Protein AF-A0A7S3J1C7-F1 (afdb_monomer_lite)

Organism: NCBI:txid151035

pLDDT: mean 74.99, std 16.46, range [41.72, 92.44]

Secondary structure (DSSP, 8-state):
--HHHHHHHTSSSS-HHHHHHHHHHHHHHHHHHHHHHHHHHHHHTT----TT--HHHHHHHHHTSHHHHTS-HHHHHHHHHHHHHHHHHHHHHHHHHHHHHHHHHHHHHHHHHHHHHHGGGS--

Foldseek 3Di:
DDVVQVVQCPDPDDHPVRVVVVVVVVVVVVLVVVLVVVVVVCVVVVPDADLPHDLVNLVVSQCVDPVSVPDDPVSSVVNVVVSNVVSVVVVVVVVVVVVVVVVVVVVVVVVVVVVVVVVVPVPD

Structure (mmCIF, N/CA/C/O backbone):
data_AF-A0A7S3J1C7-F1
#
_entry.id   AF-A0A7S3J1C7-F1
#
loop_
_atom_site.group_PDB
_atom_site.id
_atom_site.type_symbol
_atom_site.label_atom_id
_atom_site.label_alt_id
_atom_site.label_comp_id
_atom_site.label_asym_id
_atom_site.label_entity_id
_atom_site.label_seq_id
_atom_site.pdbx_PDB_ins_code
_atom_site.Cartn_x
_atom_site.Cartn_y
_atom_site.Cartn_z
_atom_site.occupancy
_atom_site.B_iso_or_equiv
_atom_site.auth_seq_id
_atom_site.auth_comp_id
_atom_site.auth_asym_id
_atom_site.auth_atom_id
_atom_site.pdbx_PDB_model_num
ATOM 1 N N . ASP A 1 1 ? 26.759 6.232 -12.983 1.00 70.69 1 ASP A N 1
ATOM 2 C CA . ASP A 1 1 ? 26.297 5.989 -14.362 1.00 70.69 1 ASP A CA 1
ATOM 3 C C . ASP A 1 1 ? 25.983 4.514 -14.547 1.00 70.69 1 ASP A C 1
ATOM 5 O O . ASP A 1 1 ? 26.743 3.689 -14.056 1.00 70.69 1 ASP A O 1
ATOM 9 N N . ASP A 1 2 ? 24.834 4.184 -15.142 1.00 82.94 2 ASP A N 1
ATOM 10 C CA . ASP A 1 2 ? 24.412 2.799 -15.415 1.00 82.94 2 ASP A CA 1
ATOM 11 C C . ASP A 1 2 ? 24.432 2.572 -16.932 1.00 82.94 2 ASP A C 1
ATOM 13 O O . ASP A 1 2 ? 23.657 3.185 -17.670 1.00 82.94 2 ASP A O 1
ATOM 17 N N . ASP A 1 3 ? 25.304 1.678 -17.404 1.00 84.50 3 ASP A N 1
ATOM 18 C CA . ASP A 1 3 ? 25.467 1.358 -18.829 1.00 84.50 3 ASP A CA 1
ATOM 19 C C . ASP A 1 3 ? 24.163 0.894 -19.492 1.00 84.50 3 ASP A C 1
ATOM 21 O O . ASP A 1 3 ? 23.967 1.068 -20.698 1.00 84.50 3 ASP A O 1
ATOM 25 N N . ARG A 1 4 ? 23.232 0.323 -18.717 1.00 83.44 4 ARG A N 1
ATOM 26 C CA . ARG A 1 4 ? 21.914 -0.085 -19.219 1.00 83.44 4 ARG A CA 1
ATOM 27 C C . ARG A 1 4 ? 21.060 1.126 -19.571 1.00 83.44 4 ARG A C 1
ATOM 29 O O . ARG A 1 4 ? 20.348 1.081 -20.567 1.00 83.44 4 ARG A O 1
ATOM 36 N N . TYR A 1 5 ? 21.163 2.214 -18.810 1.00 81.69 5 TYR A N 1
ATOM 37 C CA . TYR A 1 5 ? 20.453 3.458 -19.109 1.00 81.69 5 TYR A CA 1
ATOM 38 C C . TYR A 1 5 ? 20.987 4.111 -20.392 1.00 81.69 5 TYR A C 1
ATOM 40 O O . TYR A 1 5 ? 20.203 4.531 -21.243 1.00 81.69 5 TYR A O 1
ATOM 48 N N . HIS A 1 6 ? 22.309 4.108 -20.590 1.00 82.00 6 HIS A N 1
ATOM 49 C CA . HIS A 1 6 ? 22.924 4.626 -21.817 1.00 82.00 6 HIS A CA 1
ATOM 50 C C . HIS A 1 6 ? 22.526 3.834 -23.068 1.00 82.00 6 HIS A C 1
ATOM 52 O O . HIS A 1 6 ? 22.295 4.434 -24.113 1.00 82.00 6 HIS A O 1
ATOM 58 N N . LYS A 1 7 ? 22.363 2.511 -22.956 1.00 80.75 7 LYS A N 1
ATOM 59 C CA . LYS A 1 7 ? 21.864 1.669 -24.058 1.00 80.75 7 LYS A CA 1
ATOM 60 C C . LYS A 1 7 ? 20.404 1.945 -24.427 1.00 80.75 7 LYS A C 1
ATOM 62 O O . LYS A 1 7 ? 20.043 1.802 -25.588 1.00 80.75 7 LYS A O 1
ATOM 67 N N . ILE A 1 8 ? 19.572 2.343 -23.462 1.00 79.19 8 ILE A N 1
ATOM 68 C CA . ILE A 1 8 ? 18.169 2.711 -23.719 1.00 79.19 8 ILE A CA 1
ATOM 69 C C . ILE A 1 8 ? 18.090 4.066 -24.436 1.00 79.19 8 ILE A C 1
ATOM 71 O O . ILE A 1 8 ? 17.222 4.267 -25.277 1.00 79.19 8 ILE A O 1
ATOM 75 N N . LEU A 1 9 ? 19.010 4.992 -24.143 1.00 76.38 9 LEU A N 1
ATOM 76 C CA . LEU A 1 9 ? 19.055 6.309 -24.789 1.00 76.38 9 LEU A CA 1
ATOM 77 C C . LEU A 1 9 ? 19.365 6.247 -26.290 1.00 76.38 9 LEU A C 1
ATOM 79 O O . LEU A 1 9 ? 18.980 7.157 -27.019 1.00 76.38 9 LEU A O 1
ATOM 83 N N . THR A 1 10 ? 20.073 5.210 -26.739 1.00 77.19 10 THR A N 1
ATOM 84 C CA . THR A 1 10 ? 20.510 5.056 -28.132 1.00 77.19 10 THR A CA 1
ATOM 85 C C . THR A 1 10 ? 19.602 4.151 -28.967 1.00 77.19 10 THR A C 1
ATOM 87 O O . THR A 1 10 ? 19.856 3.986 -30.158 1.00 77.19 10 THR A O 1
ATOM 90 N N . GLN A 1 11 ? 18.555 3.561 -28.378 1.00 76.75 11 GLN A N 1
ATOM 91 C CA . GLN A 1 11 ? 17.571 2.763 -29.109 1.00 76.75 11 GLN A CA 1
ATOM 92 C C . GLN A 1 11 ? 16.512 3.651 -29.775 1.00 76.75 11 GLN A C 1
ATOM 94 O O . GLN A 1 11 ? 15.833 4.430 -29.107 1.00 76.75 11 GLN A O 1
ATOM 99 N N . 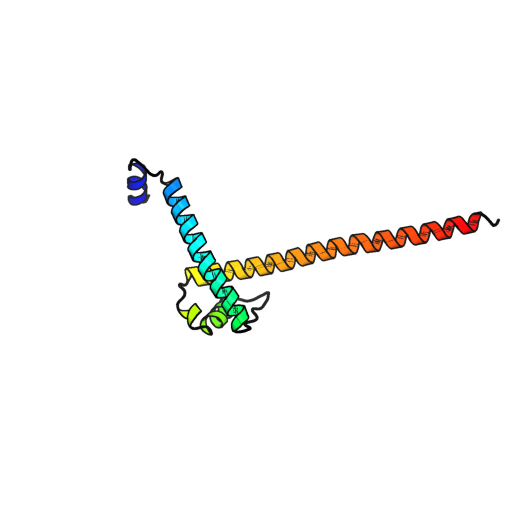ASP A 1 12 ? 16.320 3.480 -31.085 1.00 67.12 12 ASP A N 1
ATOM 100 C CA . ASP A 1 12 ? 15.211 4.098 -31.815 1.00 67.12 12 ASP A CA 1
ATOM 101 C C . ASP A 1 12 ? 13.879 3.416 -31.458 1.00 67.12 12 ASP A C 1
ATOM 103 O O . ASP A 1 12 ? 13.738 2.196 -31.565 1.00 67.12 12 ASP A O 1
ATOM 107 N N . GLY A 1 13 ? 12.888 4.206 -31.028 1.00 73.62 13 GLY A N 1
ATOM 108 C CA . GLY A 1 13 ? 11.549 3.726 -30.669 1.00 73.62 13 GLY A CA 1
ATOM 109 C C . GLY A 1 13 ? 10.971 4.411 -29.428 1.00 73.62 13 GLY A C 1
ATOM 110 O O . GLY A 1 13 ? 10.380 5.487 -29.521 1.00 73.62 13 GLY A O 1
ATOM 111 N N . SER A 1 14 ? 11.103 3.775 -28.264 1.00 68.31 14 SER A N 1
ATOM 112 C CA . SER A 1 14 ? 10.538 4.257 -26.996 1.00 68.31 14 SER A CA 1
ATOM 113 C C . SER A 1 14 ? 11.534 5.137 -26.248 1.00 68.31 14 SER A C 1
ATOM 115 O O . SER A 1 14 ? 12.648 4.711 -25.951 1.00 68.31 14 SER A O 1
ATOM 117 N N . LYS A 1 15 ? 11.132 6.359 -25.878 1.00 82.31 15 LYS A N 1
ATOM 118 C CA . LYS A 1 15 ? 11.996 7.227 -25.068 1.00 82.31 15 LYS A CA 1
ATOM 119 C C . LYS A 1 15 ? 12.135 6.631 -23.659 1.00 82.31 15 LYS A C 1
ATOM 121 O O . LYS A 1 15 ? 11.160 6.080 -23.144 1.00 82.31 15 LYS A O 1
ATOM 126 N N . PRO A 1 16 ? 13.276 6.817 -22.965 1.00 82.69 16 PRO A N 1
ATOM 127 C CA . PRO A 1 16 ? 13.442 6.365 -21.578 1.00 82.69 16 PRO A CA 1
ATOM 128 C C . PRO A 1 16 ? 12.317 6.831 -20.640 1.00 82.69 16 PRO A C 1
ATOM 130 O O . PRO A 1 16 ? 11.928 6.122 -19.716 1.00 82.69 16 PRO A O 1
ATOM 133 N N . VAL A 1 17 ? 11.765 8.019 -20.904 1.00 84.56 17 VAL A N 1
ATOM 134 C CA . VAL A 1 17 ? 10.630 8.587 -20.164 1.00 84.56 17 VAL A CA 1
ATOM 135 C C . VAL A 1 17 ? 9.365 7.742 -20.319 1.00 84.56 17 VAL A C 1
ATOM 137 O O . VAL A 1 17 ? 8.628 7.583 -19.351 1.00 84.56 17 VAL A O 1
ATOM 140 N N . ASP A 1 18 ? 9.108 7.207 -21.509 1.00 84.88 18 ASP A N 1
ATOM 141 C CA . ASP A 1 18 ? 7.914 6.407 -21.782 1.00 84.88 18 ASP A CA 1
ATOM 142 C C . ASP A 1 18 ? 8.045 5.025 -21.131 1.00 84.88 18 ASP A C 1
ATOM 144 O O . ASP A 1 18 ? 7.146 4.601 -20.413 1.00 84.88 18 ASP A O 1
ATOM 148 N N . ILE A 1 19 ? 9.230 4.408 -21.210 1.00 84.75 19 ILE A N 1
ATOM 149 C CA . ILE A 1 19 ? 9.543 3.156 -20.496 1.00 84.75 19 ILE A CA 1
ATOM 150 C C . ILE A 1 19 ? 9.360 3.327 -18.981 1.00 84.75 19 ILE A C 1
ATOM 152 O O . ILE A 1 19 ? 8.817 2.456 -18.298 1.00 84.75 19 ILE A O 1
ATOM 156 N N . PHE A 1 20 ? 9.793 4.467 -18.437 1.00 88.44 20 PHE A N 1
ATOM 157 C CA . PHE A 1 20 ? 9.617 4.765 -17.021 1.00 88.44 20 PHE A CA 1
ATOM 158 C C . PHE A 1 20 ? 8.146 4.972 -16.638 1.00 88.44 20 PHE A C 1
ATOM 160 O O . PHE A 1 20 ? 7.726 4.519 -15.572 1.00 88.44 20 PHE A O 1
ATOM 167 N N . LYS A 1 21 ? 7.346 5.627 -17.489 1.00 89.56 21 LYS A N 1
ATOM 168 C CA . LYS A 1 21 ? 5.899 5.769 -17.266 1.00 89.56 21 LYS A CA 1
ATOM 169 C C . LYS A 1 21 ? 5.201 4.414 -17.267 1.00 89.56 21 LYS A C 1
ATOM 171 O O . LYS A 1 21 ? 4.471 4.137 -16.320 1.00 89.56 21 LYS A O 1
ATOM 176 N N . ASP A 1 22 ? 5.489 3.560 -18.243 1.00 88.62 22 ASP A N 1
ATOM 177 C CA . ASP A 1 22 ? 4.909 2.216 -18.333 1.00 88.62 22 ASP A CA 1
ATOM 178 C C . ASP A 1 22 ? 5.262 1.375 -17.100 1.00 88.62 22 ASP A C 1
ATOM 180 O O . ASP A 1 22 ? 4.420 0.672 -16.535 1.00 88.62 22 ASP A O 1
ATOM 184 N N . PHE A 1 23 ? 6.510 1.484 -16.631 1.00 89.56 23 PHE A N 1
ATOM 185 C CA . PHE A 1 23 ? 6.937 0.864 -15.382 1.00 89.56 23 PHE A CA 1
ATOM 186 C C . PHE A 1 23 ? 6.140 1.397 -14.183 1.00 89.56 23 PHE A C 1
ATOM 188 O O . PHE A 1 23 ? 5.620 0.612 -13.389 1.00 89.56 23 PHE A O 1
ATOM 195 N N . GLN A 1 24 ? 5.991 2.720 -14.061 1.00 92.12 24 GLN A N 1
ATOM 196 C CA . GLN A 1 24 ? 5.196 3.318 -12.988 1.00 92.12 24 GLN A CA 1
ATOM 197 C C . GLN A 1 24 ? 3.732 2.882 -13.027 1.00 92.12 24 GLN A C 1
ATOM 199 O O . GLN A 1 24 ? 3.138 2.663 -11.972 1.00 92.12 24 GLN A O 1
ATOM 204 N N . GLU A 1 25 ? 3.122 2.807 -14.206 1.00 92.44 25 GLU A N 1
ATOM 205 C CA . GLU A 1 25 ? 1.735 2.370 -14.358 1.00 92.44 25 GLU A CA 1
ATOM 206 C C . GLU A 1 25 ? 1.571 0.914 -13.936 1.00 92.44 25 GLU A C 1
ATOM 208 O O . GLU A 1 25 ? 0.710 0.617 -13.106 1.00 92.44 25 GLU A O 1
ATOM 213 N N . ARG A 1 26 ? 2.475 0.033 -14.375 1.00 90.00 26 ARG A N 1
ATOM 214 C CA . ARG A 1 26 ? 2.488 -1.374 -13.962 1.00 90.00 26 ARG A CA 1
ATOM 215 C C . ARG A 1 26 ? 2.630 -1.534 -12.449 1.00 90.00 26 ARG A C 1
ATOM 217 O O . ARG A 1 26 ? 1.889 -2.303 -11.836 1.00 90.00 26 ARG A O 1
ATOM 224 N N . GLU A 1 27 ? 3.539 -0.788 -11.825 1.00 89.06 27 GLU A N 1
ATOM 225 C CA . GLU A 1 27 ? 3.717 -0.831 -10.371 1.00 89.06 27 GLU A CA 1
ATOM 226 C C . GLU A 1 27 ? 2.498 -0.259 -9.626 1.00 89.06 27 GLU A C 1
ATOM 228 O O . GLU A 1 27 ? 2.074 -0.812 -8.607 1.00 89.06 27 GLU A O 1
ATOM 233 N N . LYS A 1 28 ? 1.852 0.790 -10.156 1.00 90.19 28 LYS A N 1
ATOM 234 C CA . LYS A 1 28 ? 0.592 1.323 -9.606 1.00 90.19 28 LYS A CA 1
ATOM 235 C C . LYS A 1 28 ? -0.545 0.311 -9.694 1.00 90.19 28 LYS A C 1
ATOM 237 O O . LYS A 1 28 ? -1.311 0.179 -8.736 1.00 90.19 28 LYS A O 1
ATOM 242 N N . GLU A 1 29 ? -0.687 -0.388 -10.814 1.00 91.94 29 GLU A N 1
ATOM 243 C CA . GLU A 1 29 ? -1.698 -1.433 -10.995 1.00 91.94 29 GLU A CA 1
ATOM 244 C C . GLU A 1 29 ? -1.464 -2.602 -10.045 1.00 91.94 29 GLU A C 1
ATOM 246 O O . GLU A 1 29 ? -2.377 -3.009 -9.316 1.00 91.94 29 GLU A O 1
ATOM 251 N N . LYS A 1 30 ? -0.216 -3.073 -9.977 1.00 88.56 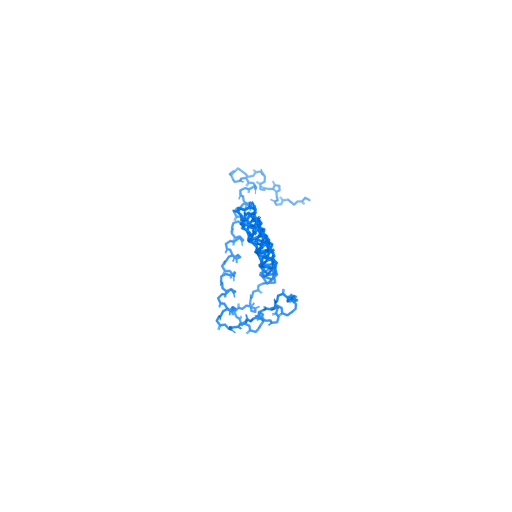30 LYS A N 1
ATOM 252 C CA . LYS A 1 30 ? 0.213 -4.106 -9.039 1.00 88.56 30 LYS A CA 1
ATOM 253 C C . LYS A 1 30 ? -0.144 -3.703 -7.613 1.00 88.56 30 LYS A C 1
ATOM 255 O O . LYS A 1 30 ? -0.873 -4.435 -6.941 1.00 88.56 30 LYS A O 1
ATOM 260 N N . PHE A 1 31 ? 0.245 -2.506 -7.179 1.00 89.31 31 PHE A N 1
ATOM 261 C CA . PHE A 1 31 ? -0.110 -1.997 -5.857 1.00 89.31 31 PHE A CA 1
ATOM 262 C C . PHE A 1 31 ? -1.627 -1.906 -5.637 1.00 89.31 31 PHE A C 1
ATOM 264 O O . PHE A 1 31 ? -2.126 -2.311 -4.586 1.00 89.31 31 PHE A O 1
ATOM 271 N N . ASN A 1 32 ? -2.389 -1.409 -6.615 1.00 90.69 32 ASN A N 1
ATOM 272 C CA . ASN A 1 32 ? -3.843 -1.317 -6.502 1.00 90.69 32 ASN A CA 1
ATOM 273 C C . ASN A 1 32 ? -4.491 -2.691 -6.303 1.00 90.69 32 ASN A C 1
ATOM 275 O O . ASN A 1 32 ? -5.404 -2.805 -5.480 1.00 90.69 32 ASN A O 1
ATOM 279 N N . SER A 1 33 ? -3.997 -3.731 -6.977 1.00 90.00 33 SER A N 1
ATOM 280 C CA . SER A 1 33 ? -4.494 -5.096 -6.794 1.00 90.00 33 SER A CA 1
ATOM 281 C C . SER A 1 33 ? -4.278 -5.597 -5.356 1.00 90.00 33 SER A C 1
ATOM 283 O O . SER A 1 33 ? -5.231 -6.034 -4.703 1.00 90.00 33 SER A O 1
ATOM 285 N N . TYR A 1 34 ? -3.070 -5.426 -4.805 1.00 88.38 34 TYR A N 1
ATOM 286 C CA . TYR A 1 34 ? -2.749 -5.799 -3.424 1.00 88.38 34 TYR A CA 1
ATOM 287 C C . TYR A 1 34 ? -3.536 -4.976 -2.409 1.00 88.38 34 TYR A C 1
ATOM 289 O O . TYR A 1 34 ? -4.049 -5.511 -1.433 1.00 88.38 34 TYR A O 1
ATOM 297 N N . LYS A 1 35 ? -3.713 -3.680 -2.660 1.00 89.88 35 LYS A N 1
ATOM 298 C CA . LYS A 1 35 ? -4.501 -2.780 -1.813 1.00 89.88 35 LYS A CA 1
ATOM 299 C C . LYS A 1 35 ? -5.972 -3.182 -1.731 1.00 89.88 35 LYS A C 1
ATOM 301 O O . LYS A 1 35 ? -6.571 -3.063 -0.660 1.00 89.88 35 LYS A O 1
ATOM 306 N N . VAL A 1 36 ? -6.583 -3.605 -2.839 1.00 89.94 36 VAL A N 1
ATOM 307 C CA . VAL A 1 36 ? -7.973 -4.089 -2.835 1.00 89.94 36 VAL A CA 1
ATOM 308 C C . VAL A 1 36 ? -8.075 -5.377 -2.023 1.00 89.94 36 VAL A C 1
ATOM 310 O O . VAL A 1 36 ? -8.922 -5.450 -1.131 1.00 89.94 36 VAL A O 1
ATOM 313 N N . LYS A 1 37 ? -7.165 -6.333 -2.254 1.00 87.62 37 LYS A N 1
ATOM 314 C CA . LYS A 1 37 ? -7.088 -7.583 -1.481 1.00 87.62 37 LYS A CA 1
ATOM 315 C C . LYS A 1 37 ? -6.900 -7.316 0.010 1.00 87.62 37 LYS A C 1
ATOM 317 O O . LYS A 1 37 ? -7.705 -7.765 0.816 1.00 87.62 37 LYS A O 1
ATOM 322 N N . PHE A 1 38 ? -5.931 -6.479 0.371 1.00 86.25 38 PHE A N 1
ATOM 323 C CA . PHE A 1 38 ? -5.658 -6.072 1.748 1.00 86.25 38 PHE A CA 1
ATOM 324 C C . PHE A 1 38 ? -6.887 -5.459 2.435 1.00 86.25 38 PHE A C 1
ATOM 326 O O . PHE A 1 38 ? -7.245 -5.848 3.542 1.00 86.25 38 PHE A O 1
ATOM 333 N N . LYS A 1 39 ? -7.599 -4.537 1.772 1.00 87.62 39 LYS A N 1
ATOM 334 C CA . LYS A 1 39 ? -8.838 -3.967 2.330 1.00 87.62 39 LYS A CA 1
ATOM 335 C C . LYS A 1 39 ? -9.943 -4.999 2.505 1.00 87.62 39 LYS A C 1
ATOM 337 O O . LYS A 1 39 ? -10.722 -4.879 3.447 1.00 87.62 39 LYS A O 1
ATOM 342 N N . SER A 1 40 ? -10.059 -5.934 1.566 1.00 86.88 40 SER A N 1
ATOM 343 C CA . SER A 1 40 ? -11.020 -7.031 1.658 1.00 86.88 40 SER A CA 1
ATOM 344 C C . SER A 1 40 ? -10.707 -7.906 2.870 1.00 86.88 40 SER A C 1
ATOM 346 O O . SER A 1 40 ? -11.596 -8.168 3.672 1.00 86.88 40 SER A O 1
ATOM 348 N N . LEU A 1 41 ? -9.429 -8.233 3.065 1.00 84.62 41 LEU A N 1
ATOM 349 C CA . LEU A 1 41 ? -8.930 -9.035 4.180 1.00 84.62 41 LEU A CA 1
ATOM 350 C C . LEU A 1 41 ? -9.151 -8.382 5.542 1.00 84.62 41 LEU A C 1
ATOM 352 O O . LEU A 1 41 ? -9.652 -9.029 6.459 1.00 84.62 41 LEU A O 1
ATOM 356 N N . LEU A 1 42 ? -8.864 -7.084 5.669 1.00 84.62 42 LEU A N 1
ATOM 357 C CA . LEU A 1 42 ? -9.154 -6.354 6.907 1.00 84.62 42 LEU A CA 1
ATOM 358 C C . LEU A 1 42 ? -10.642 -6.416 7.277 1.00 84.62 42 LEU A C 1
ATOM 360 O O . LEU A 1 42 ? -10.987 -6.491 8.454 1.00 84.62 42 LEU A O 1
ATOM 364 N N . LYS A 1 43 ? -11.533 -6.384 6.277 1.00 85.56 43 LYS A N 1
ATOM 365 C CA . LYS A 1 43 ? -12.980 -6.474 6.500 1.00 85.56 43 LYS A CA 1
ATOM 366 C C . LYS A 1 43 ? -13.426 -7.896 6.826 1.00 85.56 43 LYS A C 1
ATOM 368 O O . LYS A 1 43 ? -14.195 -8.061 7.766 1.00 85.56 43 LYS A O 1
ATOM 373 N N . SER A 1 44 ? -12.972 -8.894 6.066 1.00 84.50 44 SER A N 1
ATOM 374 C CA . SER A 1 44 ? -13.408 -10.287 6.226 1.00 84.50 44 SER A CA 1
ATOM 375 C C . SER A 1 44 ? -12.936 -10.887 7.545 1.00 84.50 44 SER A C 1
ATOM 377 O O . SER A 1 44 ? -13.713 -11.554 8.219 1.00 84.50 44 SER A O 1
ATOM 379 N N . LYS A 1 45 ? -11.698 -10.590 7.956 1.00 81.00 45 LYS A N 1
ATOM 380 C CA . LYS A 1 45 ? -11.132 -11.046 9.232 1.00 81.00 45 LYS A CA 1
ATOM 381 C C . LYS A 1 45 ? -11.408 -10.105 10.408 1.00 81.00 45 LYS A C 1
ATOM 383 O O . LYS A 1 45 ? -10.888 -10.323 11.495 1.00 81.00 45 LYS A O 1
ATOM 388 N N . ALA A 1 46 ? -12.200 -9.050 10.199 1.00 80.00 46 ALA A N 1
ATOM 389 C CA . ALA A 1 46 ? -12.519 -8.035 11.207 1.00 80.00 46 ALA A CA 1
ATOM 390 C C . ALA A 1 46 ? -11.284 -7.430 11.916 1.00 80.00 46 ALA A C 1
ATOM 392 O O . ALA A 1 46 ? -11.367 -6.999 13.069 1.00 80.00 46 ALA A O 1
ATOM 393 N N . ILE A 1 47 ? -10.147 -7.353 11.215 1.00 80.00 47 ILE A N 1
ATOM 394 C CA . ILE A 1 47 ? -8.893 -6.820 11.751 1.00 80.00 47 ILE A CA 1
ATOM 395 C C . ILE A 1 47 ? -9.041 -5.305 11.902 1.00 80.00 47 ILE A C 1
ATOM 397 O O . ILE A 1 47 ? -9.138 -4.555 10.924 1.00 80.00 47 ILE A O 1
ATOM 401 N N . LYS A 1 48 ? -9.056 -4.840 13.151 1.00 78.56 48 LYS A N 1
ATOM 402 C CA . LYS A 1 48 ? -9.071 -3.415 13.488 1.00 78.56 48 LYS A CA 1
ATOM 403 C C . LYS A 1 48 ? -7.651 -2.951 13.771 1.00 78.56 48 LYS A C 1
ATOM 405 O O . LYS A 1 48 ? -7.139 -3.129 14.868 1.00 78.56 48 LYS A O 1
ATOM 410 N N . LEU A 1 49 ? -7.039 -2.320 12.777 1.00 81.62 49 LEU A N 1
ATOM 411 C CA . LEU A 1 49 ? -5.756 -1.652 12.955 1.00 81.62 49 LEU A CA 1
ATOM 412 C C . LEU A 1 49 ? -5.960 -0.342 13.727 1.00 81.62 49 LEU A C 1
ATOM 414 O O . LEU A 1 49 ? -6.914 0.402 13.473 1.00 81.62 49 LEU A O 1
ATOM 418 N N . SER A 1 50 ? -5.061 -0.061 14.670 1.00 78.75 50 SER A N 1
ATOM 419 C CA . SER A 1 50 ? -5.091 1.187 15.431 1.00 78.75 50 SER A CA 1
ATOM 420 C C . SER A 1 50 ? -4.778 2.390 14.537 1.00 78.75 50 SER A C 1
ATOM 422 O O . SER A 1 50 ? -4.281 2.276 13.413 1.00 78.75 50 SER A O 1
ATOM 424 N N . ILE A 1 51 ? -5.114 3.571 15.036 1.00 78.88 51 ILE A N 1
ATOM 425 C CA . ILE A 1 51 ? -4.849 4.854 14.388 1.00 78.88 51 ILE A CA 1
ATOM 426 C C . ILE A 1 51 ? -3.355 5.205 14.483 1.00 78.88 51 ILE A C 1
ATOM 428 O O . ILE A 1 51 ? -2.793 5.775 13.550 1.00 78.88 51 ILE A O 1
ATOM 432 N N . ASP A 1 52 ? -2.718 4.837 15.587 1.00 81.25 52 ASP A N 1
ATOM 433 C CA . ASP A 1 52 ? -1.298 5.086 15.841 1.00 81.25 52 ASP A CA 1
ATOM 434 C C . ASP A 1 52 ? -0.510 3.769 15.765 1.00 81.25 52 ASP A C 1
ATOM 436 O O . ASP A 1 52 ? 0.401 3.531 16.547 1.00 81.25 52 ASP A O 1
ATOM 440 N N . ILE A 1 53 ? -0.922 2.886 14.846 1.00 84.75 53 ILE A N 1
ATOM 441 C CA . ILE A 1 53 ? -0.310 1.569 14.671 1.00 84.75 53 ILE A CA 1
ATOM 442 C C . ILE A 1 53 ? 1.163 1.698 14.280 1.00 84.75 53 ILE A C 1
ATOM 444 O O . ILE A 1 53 ? 1.509 2.469 13.379 1.00 84.75 53 ILE A O 1
ATOM 448 N N . ASN A 1 54 ? 2.008 0.904 14.930 1.00 86.62 54 ASN A N 1
ATOM 449 C CA . ASN A 1 54 ? 3.421 0.803 14.587 1.00 86.62 54 ASN A CA 1
ATOM 450 C C . ASN A 1 54 ? 3.657 -0.229 13.479 1.00 86.62 54 ASN A C 1
ATOM 452 O O . ASN A 1 54 ? 2.850 -1.131 13.254 1.00 86.62 54 ASN A O 1
ATOM 456 N N . ARG A 1 55 ? 4.799 -0.124 12.790 1.00 85.62 55 ARG A N 1
ATOM 457 C CA . ARG A 1 55 ? 5.149 -1.027 11.682 1.00 85.62 55 ARG A CA 1
ATOM 458 C C . ARG A 1 55 ? 5.173 -2.497 12.107 1.00 85.62 55 ARG A C 1
ATOM 460 O O . ARG A 1 55 ? 4.587 -3.329 11.428 1.00 85.62 55 ARG A O 1
ATOM 467 N N . GLU A 1 56 ? 5.758 -2.802 13.260 1.00 86.31 56 GLU A N 1
ATOM 468 C CA . GLU A 1 56 ? 5.807 -4.172 13.789 1.00 86.31 56 GLU A CA 1
ATOM 469 C C . GLU A 1 56 ? 4.413 -4.737 14.099 1.00 86.31 56 GLU A C 1
ATOM 471 O O . GLU A 1 56 ? 4.133 -5.903 13.836 1.00 86.31 56 GLU A O 1
ATOM 476 N N . GLU A 1 57 ? 3.514 -3.915 14.642 1.00 85.75 57 GLU A N 1
ATOM 477 C CA . GLU A 1 57 ? 2.129 -4.315 14.920 1.00 85.75 57 GLU A CA 1
ATOM 478 C C . GLU A 1 57 ? 1.352 -4.556 13.624 1.00 85.75 57 GLU A C 1
ATOM 480 O O . GLU A 1 57 ? 0.564 -5.497 13.526 1.00 85.75 57 GLU A O 1
ATOM 485 N N . PHE A 1 58 ? 1.600 -3.726 12.610 1.00 87.12 58 PHE A N 1
ATOM 486 C CA . PHE A 1 58 ? 1.022 -3.886 11.284 1.00 87.12 58 PHE A CA 1
ATOM 487 C C . PHE A 1 58 ? 1.494 -5.179 10.611 1.00 87.12 58 PHE A C 1
ATOM 489 O O . PHE A 1 58 ? 0.681 -5.914 10.054 1.00 87.12 58 PHE A O 1
ATOM 496 N N . GLU A 1 59 ? 2.787 -5.487 10.693 1.00 85.50 59 GLU A N 1
ATOM 497 C CA . GLU A 1 59 ? 3.348 -6.725 10.154 1.00 85.50 59 GLU A CA 1
ATOM 498 C C . G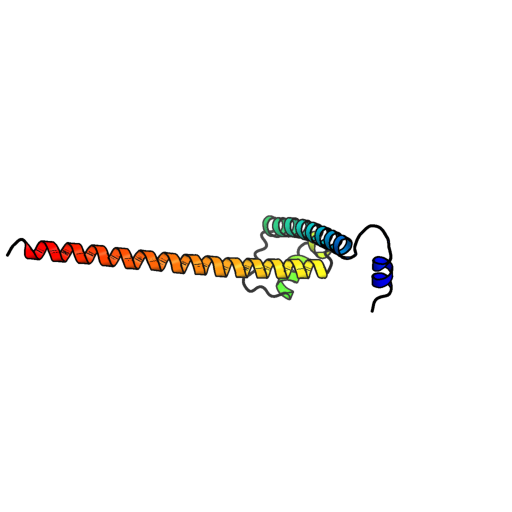LU A 1 59 ? 2.812 -7.958 10.883 1.00 85.50 59 GLU A C 1
ATOM 500 O O . GLU A 1 59 ? 2.429 -8.920 10.224 1.00 85.50 59 GLU A O 1
ATOM 505 N N . LYS A 1 60 ? 2.686 -7.917 12.216 1.00 85.38 60 LYS A N 1
ATOM 506 C CA . LYS A 1 60 ? 2.048 -8.997 12.989 1.00 85.38 60 LYS A CA 1
ATOM 507 C C . LYS A 1 60 ? 0.613 -9.248 12.524 1.00 85.38 60 LYS A C 1
ATOM 509 O O . LYS A 1 60 ? 0.277 -10.381 12.189 1.00 85.38 60 LYS A O 1
ATOM 514 N N . ALA A 1 61 ? -0.191 -8.192 12.397 1.00 82.31 61 ALA A N 1
ATOM 515 C CA . ALA A 1 61 ? -1.568 -8.297 11.912 1.00 82.31 61 ALA A CA 1
ATOM 516 C C . ALA A 1 61 ? -1.660 -8.823 10.466 1.00 82.31 61 ALA A C 1
ATOM 518 O O . ALA A 1 61 ? -2.635 -9.476 10.097 1.00 82.31 61 ALA A O 1
ATOM 519 N N . LEU A 1 62 ? -0.654 -8.549 9.629 1.00 81.88 62 LEU A N 1
ATOM 520 C CA . LEU A 1 62 ? -0.557 -9.119 8.285 1.00 81.88 62 LEU A CA 1
ATOM 521 C C . LEU A 1 62 ? -0.116 -10.587 8.300 1.00 81.88 62 LEU A C 1
ATOM 523 O O . LEU A 1 62 ? -0.622 -11.364 7.497 1.00 81.88 62 LEU A O 1
ATOM 527 N N . CYS A 1 63 ? 0.795 -10.980 9.189 1.00 80.62 63 CYS A N 1
ATOM 528 C CA . CYS A 1 63 ? 1.277 -12.357 9.311 1.00 80.62 63 CYS A CA 1
ATOM 529 C C . CYS A 1 63 ? 0.202 -13.325 9.828 1.00 80.62 63 CYS A C 1
ATOM 531 O O . CYS A 1 63 ? 0.220 -14.494 9.460 1.00 80.62 63 CYS A O 1
ATOM 533 N N . GLU A 1 64 ? -0.784 -12.842 10.589 1.00 79.50 64 GLU A N 1
ATOM 534 C CA . GLU A 1 64 ? -1.994 -13.602 10.962 1.00 79.50 64 GLU A CA 1
ATOM 535 C C . GLU A 1 64 ? -2.879 -13.968 9.748 1.00 79.50 64 GLU A C 1
ATOM 537 O O . GLU A 1 64 ? -3.874 -14.701 9.842 1.00 79.50 64 GLU A O 1
ATOM 542 N N . VAL A 1 65 ? -2.545 -13.448 8.567 1.00 79.25 65 VAL A N 1
ATOM 543 C CA . VAL A 1 65 ? -3.219 -13.747 7.312 1.00 79.25 65 VAL A CA 1
ATOM 544 C C . VAL A 1 65 ? -2.254 -14.448 6.371 1.00 79.25 65 VAL A C 1
ATOM 546 O O . VAL A 1 65 ? -1.380 -13.815 5.790 1.00 79.25 65 VAL A O 1
ATOM 549 N N . GLU A 1 66 ? -2.457 -15.752 6.171 1.00 79.94 66 GLU A N 1
ATOM 550 C CA . GLU A 1 66 ? -1.641 -16.574 5.264 1.00 79.94 66 GLU A CA 1
ATOM 551 C C . GLU A 1 66 ? -1.507 -15.959 3.861 1.00 79.94 66 GLU A C 1
ATOM 553 O O . GLU A 1 66 ? -0.435 -15.977 3.270 1.00 79.94 66 GLU A O 1
ATOM 558 N N . GLU A 1 67 ? -2.558 -15.317 3.349 1.00 79.06 67 GLU A N 1
ATOM 559 C CA . GLU A 1 67 ? -2.523 -14.645 2.043 1.00 79.06 67 GLU A CA 1
ATOM 560 C C . GLU A 1 67 ? -1.580 -13.429 2.006 1.00 79.06 67 GLU A C 1
ATOM 562 O O . GLU A 1 67 ? -1.041 -13.091 0.954 1.00 79.06 67 GLU A O 1
ATOM 567 N N . CYS A 1 68 ? -1.382 -12.761 3.145 1.00 78.38 68 CYS A N 1
ATOM 568 C CA . CYS A 1 68 ? -0.508 -11.597 3.278 1.00 78.38 68 CYS A CA 1
ATOM 569 C C . CYS A 1 68 ? 0.914 -11.968 3.713 1.00 78.38 68 CYS A C 1
ATOM 571 O O . CYS A 1 68 ? 1.834 -11.169 3.518 1.00 78.38 68 CYS A O 1
ATOM 573 N N . SER A 1 69 ? 1.118 -13.153 4.298 1.00 77.75 69 SER A N 1
ATOM 574 C CA . SER A 1 69 ? 2.448 -13.611 4.709 1.00 77.75 69 SER A CA 1
ATOM 575 C C . SER A 1 69 ? 3.382 -13.723 3.498 1.00 77.75 69 SER A C 1
ATOM 577 O O . SER A 1 69 ? 4.531 -13.284 3.579 1.00 77.75 69 SER A O 1
ATOM 579 N N . ALA A 1 70 ? 2.835 -14.165 2.357 1.00 81.81 70 ALA A N 1
ATOM 580 C CA . ALA A 1 70 ? 3.506 -14.317 1.067 1.00 81.81 70 ALA A CA 1
ATOM 581 C C . ALA A 1 70 ? 3.801 -12.997 0.326 1.00 81.81 70 ALA A C 1
ATOM 583 O O . ALA A 1 70 ? 4.414 -13.017 -0.743 1.00 81.81 70 ALA A O 1
ATOM 584 N N . TYR A 1 71 ? 3.364 -11.840 0.836 1.00 86.38 71 TYR A N 1
ATOM 585 C CA . TYR A 1 71 ? 3.692 -10.560 0.206 1.00 86.38 71 TYR A CA 1
ATOM 586 C C . TYR A 1 71 ? 5.174 -10.225 0.385 1.00 86.38 71 TYR A C 1
ATOM 588 O O . TYR A 1 71 ? 5.742 -10.427 1.461 1.00 86.38 71 TYR A O 1
ATOM 596 N N . SER A 1 72 ? 5.788 -9.666 -0.662 1.00 87.38 72 SER A N 1
ATOM 597 C CA . SER A 1 72 ? 7.149 -9.138 -0.569 1.00 87.38 72 SER A CA 1
ATOM 598 C C . SER A 1 72 ? 7.208 -7.961 0.406 1.00 87.38 72 SER A C 1
ATOM 600 O O . SER A 1 72 ? 6.206 -7.274 0.632 1.00 87.38 72 SER A O 1
ATOM 602 N N . GLN A 1 73 ? 8.393 -7.718 0.968 1.00 87.06 73 GLN A N 1
ATOM 603 C CA . GLN A 1 73 ? 8.593 -6.644 1.941 1.00 87.06 73 GLN A CA 1
ATOM 604 C C . GLN A 1 73 ? 8.189 -5.278 1.368 1.00 87.06 73 GLN A C 1
ATOM 606 O O . GLN A 1 73 ? 7.435 -4.556 2.010 1.00 87.06 73 GLN A O 1
ATOM 611 N N . ASP A 1 74 ? 8.557 -4.987 0.118 1.00 87.25 74 ASP A N 1
ATOM 612 C CA . ASP A 1 74 ? 8.204 -3.728 -0.556 1.00 87.25 74 ASP A CA 1
ATOM 613 C C . ASP A 1 74 ? 6.686 -3.483 -0.597 1.00 87.25 74 ASP A C 1
ATOM 615 O O . ASP A 1 74 ? 6.210 -2.360 -0.434 1.00 87.25 74 ASP A O 1
ATOM 619 N N . ILE A 1 75 ? 5.895 -4.547 -0.780 1.00 88.12 75 ILE A N 1
ATOM 620 C CA . ILE A 1 75 ? 4.432 -4.452 -0.806 1.00 88.12 75 ILE A CA 1
ATOM 621 C C . ILE A 1 75 ? 3.881 -4.225 0.602 1.00 88.12 75 ILE A C 1
ATOM 623 O O . ILE A 1 75 ? 2.956 -3.427 0.766 1.00 88.12 75 ILE A O 1
ATOM 627 N N . LYS A 1 76 ? 4.434 -4.895 1.620 1.00 88.50 76 LYS A N 1
ATOM 628 C CA . LYS A 1 76 ? 4.046 -4.684 3.025 1.00 88.50 76 LYS A CA 1
ATOM 629 C C . LYS A 1 76 ? 4.317 -3.240 3.450 1.00 88.50 76 LYS A C 1
ATOM 631 O O . LYS A 1 76 ? 3.436 -2.605 4.031 1.00 88.50 76 LYS A O 1
ATOM 636 N N . ASP A 1 77 ? 5.465 -2.702 3.059 1.00 89.94 77 ASP A N 1
ATOM 637 C CA . ASP A 1 77 ? 5.876 -1.326 3.334 1.00 89.94 77 ASP A CA 1
ATOM 638 C C . ASP A 1 77 ? 4.933 -0.321 2.668 1.00 89.94 77 ASP A C 1
ATOM 640 O O . ASP A 1 77 ? 4.387 0.568 3.326 1.00 89.94 77 ASP A O 1
ATOM 644 N N . LEU A 1 78 ? 4.637 -0.519 1.382 1.00 89.94 78 LEU A N 1
ATOM 645 C CA . LEU A 1 78 ? 3.741 0.361 0.636 1.00 89.94 78 LEU A CA 1
ATOM 646 C C . LEU A 1 78 ? 2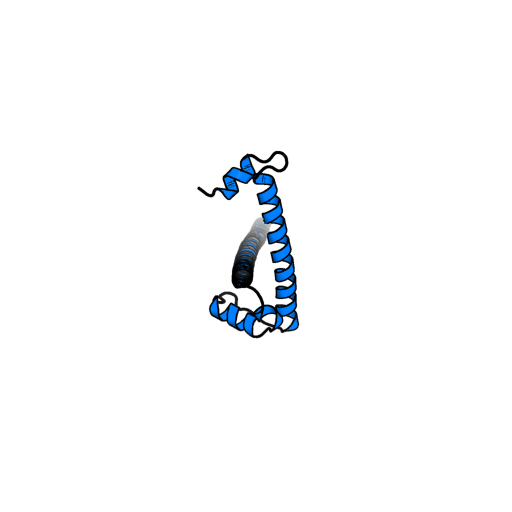.297 0.316 1.173 1.00 89.94 78 LEU A C 1
ATOM 648 O O . LEU A 1 78 ? 1.596 1.334 1.204 1.00 89.94 78 LEU A O 1
ATOM 652 N N . LEU A 1 79 ? 1.833 -0.852 1.634 1.00 90.62 79 LEU A N 1
ATOM 653 C CA . LEU A 1 79 ? 0.530 -0.999 2.291 1.00 90.62 79 LEU A CA 1
ATOM 654 C C . LEU A 1 79 ? 0.491 -0.297 3.654 1.00 90.62 79 LEU A C 1
ATOM 656 O O . LEU A 1 79 ? -0.521 0.346 3.962 1.00 90.62 79 LEU A O 1
ATOM 660 N N . TYR A 1 80 ? 1.568 -0.383 4.439 1.00 90.75 80 TYR A N 1
ATOM 661 C CA . TYR A 1 80 ? 1.705 0.324 5.713 1.00 90.75 80 TYR A CA 1
ATOM 662 C C . TYR A 1 80 ? 1.658 1.840 5.506 1.00 90.75 80 TYR A C 1
ATOM 664 O O . TYR A 1 80 ? 0.819 2.520 6.104 1.00 90.75 80 TYR A O 1
ATOM 672 N N . GLU A 1 81 ? 2.473 2.376 4.595 1.00 90.62 81 GLU A N 1
ATOM 673 C CA . GLU A 1 81 ? 2.476 3.805 4.273 1.00 90.62 81 GLU A CA 1
ATOM 674 C C . GLU A 1 81 ? 1.106 4.285 3.796 1.00 90.62 81 GLU A C 1
ATOM 676 O O . GLU A 1 81 ? 0.594 5.311 4.257 1.00 90.62 81 GLU A O 1
ATOM 681 N N . TYR A 1 82 ? 0.458 3.513 2.921 1.00 89.88 82 TYR A N 1
ATOM 682 C CA . TYR A 1 82 ? -0.895 3.805 2.467 1.00 89.88 82 TYR A CA 1
ATOM 683 C C . TYR A 1 82 ? -1.905 3.831 3.622 1.00 89.88 82 TYR A C 1
ATOM 685 O O . TYR A 1 82 ? -2.786 4.701 3.654 1.00 89.88 82 TYR A O 1
ATOM 693 N N . TYR A 1 83 ? -1.801 2.900 4.573 1.00 88.25 83 TYR A N 1
ATOM 694 C CA . TYR A 1 83 ? -2.663 2.866 5.749 1.00 88.25 83 TYR A CA 1
ATOM 695 C C . TYR A 1 83 ? -2.445 4.102 6.631 1.00 88.25 83 TYR A C 1
ATOM 697 O O . TYR A 1 83 ? -3.402 4.835 6.902 1.00 88.25 83 TYR A O 1
ATOM 705 N N . VAL A 1 84 ? -1.193 4.401 6.987 1.00 88.88 84 VAL A N 1
ATOM 706 C CA . VAL A 1 84 ? -0.812 5.583 7.777 1.00 88.88 84 VAL A CA 1
ATOM 707 C C . VAL A 1 84 ? -1.291 6.868 7.099 1.00 88.88 84 VAL A C 1
ATOM 709 O O . VAL A 1 84 ? -1.903 7.729 7.738 1.00 88.88 84 VAL A O 1
ATOM 712 N N . PHE A 1 85 ? -1.093 6.989 5.786 1.00 87.69 85 PHE A N 1
ATOM 713 C CA . PHE A 1 85 ? -1.572 8.122 4.999 1.00 87.69 85 PHE A CA 1
ATOM 714 C C . PHE A 1 85 ? -3.098 8.272 5.069 1.00 87.69 85 PHE A C 1
ATOM 716 O O . PHE A 1 85 ? -3.615 9.378 5.259 1.00 87.69 85 PHE A O 1
ATOM 723 N N . LYS A 1 86 ? -3.851 7.169 4.967 1.00 86.06 86 LYS A N 1
ATOM 724 C CA . LYS A 1 86 ? -5.315 7.198 5.090 1.00 86.06 86 LYS A CA 1
ATOM 725 C C . LYS A 1 86 ? -5.790 7.561 6.488 1.00 86.06 86 LYS A C 1
ATOM 727 O O . LYS A 1 86 ? -6.791 8.272 6.605 1.00 86.06 86 LYS A O 1
ATOM 732 N N . VAL A 1 87 ? -5.094 7.118 7.528 1.00 85.94 87 VAL A N 1
ATOM 733 C CA . VAL A 1 87 ? -5.400 7.514 8.903 1.00 85.94 87 VAL A CA 1
ATOM 734 C C . VAL A 1 87 ? -5.164 9.013 9.101 1.00 85.94 87 VAL A C 1
ATOM 736 O O . VAL A 1 87 ? -6.051 9.705 9.607 1.00 85.94 87 VAL A O 1
ATOM 739 N N . LYS A 1 88 ? -4.030 9.544 8.625 1.00 83.94 88 LYS A N 1
ATOM 740 C CA . LYS A 1 88 ? -3.722 10.984 8.667 1.00 83.94 88 LYS A CA 1
ATOM 741 C C . LYS A 1 88 ? -4.777 11.818 7.931 1.00 83.94 88 LYS A C 1
ATOM 743 O O . LYS A 1 88 ? -5.309 12.763 8.509 1.00 83.94 88 LYS A O 1
ATOM 748 N N . GLN A 1 89 ? -5.172 11.417 6.718 1.00 83.50 89 GLN A N 1
ATOM 749 C CA . GLN A 1 89 ? -6.255 12.090 5.986 1.00 83.50 89 GLN A CA 1
ATOM 750 C C . GLN A 1 89 ? -7.584 12.090 6.751 1.00 83.50 89 GLN A C 1
ATOM 752 O O . GLN A 1 89 ? -8.286 13.103 6.770 1.00 83.50 89 GLN A O 1
ATOM 757 N N . LYS A 1 90 ? -7.946 10.973 7.396 1.00 79.56 90 LYS A N 1
ATOM 758 C CA . LYS A 1 90 ? -9.160 10.912 8.220 1.00 79.56 90 LYS A CA 1
ATOM 759 C C . LYS A 1 90 ? -9.088 11.906 9.381 1.00 79.56 90 LYS A C 1
ATOM 761 O O . LYS A 1 90 ? -10.027 12.689 9.516 1.00 79.56 90 LYS A O 1
ATOM 766 N N . LYS A 1 91 ? -7.977 11.941 10.133 1.00 75.19 91 LYS A N 1
ATOM 767 C CA . LYS A 1 91 ? -7.750 12.910 11.227 1.00 75.19 91 LYS A CA 1
ATOM 768 C C . LYS A 1 91 ? -7.895 14.360 10.744 1.00 75.19 91 LYS A C 1
ATOM 770 O O . LYS A 1 91 ? -8.549 15.175 11.397 1.00 75.19 91 LYS A O 1
ATOM 775 N N . GLU A 1 92 ? -7.338 14.684 9.579 1.00 71.56 92 GLU A N 1
ATOM 776 C CA . GLU A 1 92 ? -7.413 16.037 9.019 1.00 71.56 92 GLU A CA 1
ATOM 777 C C . GLU A 1 92 ? -8.836 16.407 8.560 1.00 71.56 92 GLU A C 1
ATOM 779 O O . GLU A 1 92 ? -9.312 17.517 8.805 1.00 71.56 92 GLU A O 1
ATOM 784 N N . SER A 1 93 ? -9.562 15.462 7.955 1.00 61.84 93 SER A N 1
ATOM 785 C CA . SER A 1 93 ? -10.948 15.669 7.516 1.00 61.84 93 SER A CA 1
ATOM 786 C C . SER A 1 93 ? -11.922 15.875 8.684 1.00 61.84 93 SER A C 1
ATOM 788 O O . SER A 1 93 ? -12.827 16.710 8.593 1.00 61.84 93 SER A O 1
ATOM 790 N N . THR A 1 94 ? -11.710 15.191 9.815 1.00 59.66 94 THR A N 1
ATOM 791 C CA . THR A 1 94 ? -12.466 15.437 11.051 1.00 59.66 94 THR A CA 1
ATOM 792 C C . THR A 1 94 ? -12.158 16.813 11.632 1.00 59.66 94 THR A C 1
ATOM 794 O O . THR A 1 94 ? -13.087 17.498 12.049 1.00 59.66 94 THR A O 1
ATOM 797 N N . ASN A 1 95 ? -10.901 17.267 11.554 1.00 57.62 95 ASN A N 1
ATOM 798 C CA . ASN A 1 95 ? -10.489 18.596 12.020 1.00 57.62 95 ASN A CA 1
ATOM 799 C C . ASN A 1 95 ? -11.061 19.745 11.169 1.00 57.62 95 ASN A C 1
ATOM 801 O O . ASN A 1 95 ? -11.326 20.836 11.672 1.00 57.62 95 ASN A O 1
ATOM 805 N N . LYS A 1 96 ? -11.276 19.517 9.867 1.00 57.25 96 LYS A N 1
ATOM 806 C CA . LYS A 1 96 ? -11.943 20.486 8.981 1.00 57.25 96 LYS A CA 1
ATOM 807 C C . LYS A 1 96 ? -13.450 20.582 9.26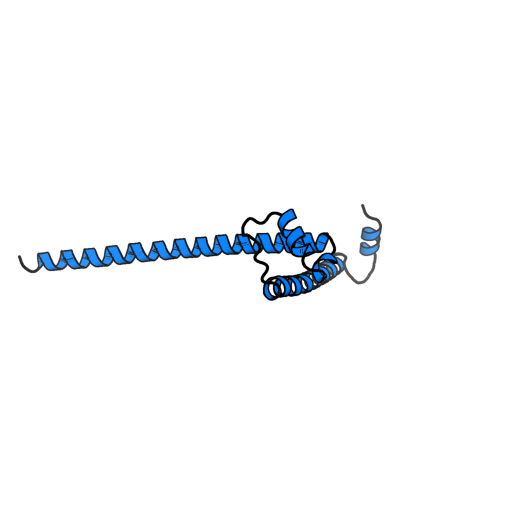0 1.00 57.25 96 LYS A C 1
ATOM 809 O O . LYS A 1 96 ? -13.990 21.686 9.241 1.00 57.25 96 LYS A O 1
ATOM 814 N N . LYS A 1 97 ? -14.125 19.469 9.584 1.00 53.22 97 LYS A N 1
ATOM 815 C CA . LYS A 1 97 ? -15.556 19.479 9.955 1.00 53.22 97 LYS A CA 1
ATOM 816 C C . LYS A 1 97 ? -15.825 20.158 11.301 1.00 53.22 97 LYS A C 1
ATOM 818 O O . LYS A 1 97 ? -16.780 20.926 11.387 1.00 53.22 97 LYS A O 1
ATOM 823 N N . SER A 1 98 ? -14.987 19.943 12.316 1.00 49.72 98 SER A N 1
ATOM 824 C CA . SER A 1 98 ? -15.147 20.595 13.627 1.00 49.72 98 SER A CA 1
ATOM 825 C C . SER A 1 98 ? -14.995 22.123 13.549 1.00 49.72 98 SER A C 1
ATOM 827 O O . SER A 1 98 ? -15.798 22.844 14.144 1.00 49.72 98 SER A O 1
ATOM 829 N N . LYS A 1 99 ? -14.078 22.633 12.712 1.00 50.09 99 LYS A N 1
ATOM 830 C CA . LYS A 1 99 ? -13.931 24.082 12.454 1.00 50.09 99 LYS A CA 1
ATOM 831 C C . LYS A 1 99 ? -15.146 24.710 11.751 1.00 50.09 99 LYS A C 1
ATOM 833 O O . LYS A 1 99 ? -15.479 25.873 11.990 1.00 50.09 99 LYS A O 1
ATOM 838 N N . GLN A 1 100 ? -15.848 23.954 10.905 1.00 48.38 100 GLN A N 1
ATOM 839 C CA . GLN A 1 100 ? -17.041 24.450 10.211 1.00 48.38 100 GLN A CA 1
ATOM 840 C C . GLN A 1 100 ? -18.277 24.487 11.132 1.00 48.38 100 GLN A C 1
ATOM 842 O O . GLN A 1 100 ? -19.100 25.398 11.016 1.00 48.38 100 GLN A O 1
ATOM 847 N N . SER A 1 101 ? -18.381 23.570 12.104 1.00 45.59 101 SER A N 1
ATOM 848 C CA . SER A 1 101 ? -19.473 23.558 13.093 1.00 45.59 101 SER A CA 1
ATOM 849 C C . SER A 1 101 ? -19.368 24.639 14.181 1.00 45.59 101 SER A C 1
ATOM 851 O O . SER A 1 101 ? -20.402 25.104 14.662 1.00 45.59 101 SER A O 1
ATOM 853 N N . GLU A 1 102 ? -18.169 25.119 14.532 1.00 43.34 102 GLU A N 1
ATOM 854 C CA . GLU A 1 102 ? -18.007 26.279 15.439 1.00 43.34 102 GLU A CA 1
ATOM 855 C C . GLU A 1 102 ? -18.384 27.618 14.780 1.00 43.34 102 GLU A C 1
ATOM 857 O O . GLU A 1 102 ? -18.799 28.572 15.446 1.00 43.34 102 GLU A O 1
ATOM 862 N N . SER A 1 103 ? -18.322 27.683 13.449 1.00 45.28 103 SER A N 1
ATOM 863 C CA . SER A 1 103 ? -18.643 28.898 12.688 1.00 45.28 103 SER A CA 1
ATOM 864 C C . SER A 1 103 ? -20.155 29.145 12.542 1.00 45.28 103 SER A C 1
ATOM 866 O O . SER A 1 103 ? -20.580 30.264 12.258 1.00 45.28 103 SER A O 1
ATOM 868 N N . GLN A 1 104 ? -21.003 28.130 12.764 1.00 46.12 104 GLN A N 1
ATOM 869 C CA . GLN A 1 104 ? -22.466 28.266 12.657 1.00 46.12 104 GLN A CA 1
ATOM 870 C C . GLN A 1 104 ? -23.182 28.500 13.999 1.00 46.12 104 GLN A C 1
ATOM 872 O O . GLN A 1 104 ? -24.264 29.097 14.024 1.00 46.12 104 GLN A O 1
ATOM 877 N N . THR A 1 105 ? -22.602 28.098 15.132 1.00 42.38 105 THR A N 1
ATOM 878 C CA . THR A 1 105 ? -23.212 28.296 16.464 1.00 42.38 105 THR A CA 1
ATOM 879 C C . THR A 1 105 ? -23.021 29.720 17.000 1.00 42.38 105 THR A C 1
ATOM 881 O O . THR A 1 105 ? -23.884 30.235 17.719 1.00 42.38 105 THR A O 1
ATOM 884 N N . SER A 1 106 ? -21.964 30.416 16.579 1.00 45.69 106 SER A N 1
ATOM 885 C CA . SER A 1 106 ? -21.693 31.819 16.925 1.00 45.69 106 SER A CA 1
ATOM 886 C C . SER A 1 106 ? -22.642 32.813 16.226 1.00 45.69 106 SER A C 1
ATOM 888 O O . SER A 1 106 ? -23.085 33.786 16.849 1.00 45.69 106 SER A O 1
ATOM 890 N N . ASN A 1 107 ? -23.079 32.540 14.990 1.00 45.22 107 ASN A N 1
ATOM 891 C CA . ASN A 1 107 ? -23.993 33.431 14.254 1.00 45.22 107 ASN A CA 1
ATOM 892 C C . ASN A 1 107 ? -25.468 33.336 14.693 1.00 45.22 107 ASN A C 1
ATOM 894 O O . ASN A 1 107 ? -26.201 34.329 14.630 1.00 45.22 107 ASN A O 1
ATOM 898 N N . LYS A 1 108 ? -25.925 32.194 15.227 1.00 42.88 108 LYS A N 1
ATOM 899 C CA . LYS A 1 108 ? -27.311 32.051 15.724 1.00 42.88 108 LYS A CA 1
ATOM 900 C C . LYS A 1 108 ? -27.546 32.785 17.057 1.00 42.88 108 LYS A C 1
ATOM 902 O O . LYS A 1 108 ? -28.661 33.239 17.319 1.00 42.88 108 LYS A O 1
ATOM 907 N N . LYS A 1 109 ? -26.498 32.974 17.875 1.00 41.72 109 LYS A N 1
ATOM 908 C CA . LYS A 1 109 ? -26.570 33.699 19.162 1.00 41.72 109 LYS A CA 1
ATOM 909 C C . LYS A 1 109 ? -26.638 35.227 18.998 1.00 41.72 109 LYS A C 1
ATOM 911 O O . LYS A 1 109 ? -27.302 35.881 19.803 1.00 41.72 109 LYS A O 1
ATOM 916 N N . LYS A 1 110 ? -26.043 35.808 17.945 1.00 46.81 110 LYS A N 1
ATOM 917 C CA . LYS A 1 110 ? -26.136 37.260 17.675 1.00 46.81 110 LYS A CA 1
ATOM 918 C C . LYS A 1 110 ? -27.519 37.694 17.168 1.00 46.81 110 LYS A C 1
ATOM 920 O O . LYS A 1 110 ? -28.014 38.727 17.609 1.00 46.81 110 LYS A O 1
ATOM 925 N N . LYS A 1 111 ? -28.204 36.884 16.347 1.00 44.12 111 LYS A N 1
ATOM 926 C CA . LYS A 1 111 ? -29.527 37.245 15.786 1.00 44.12 111 LYS A CA 1
ATOM 927 C C . LYS A 1 111 ? -30.685 37.192 16.801 1.00 44.12 111 LYS A C 1
ATOM 929 O O . LYS A 1 111 ? -31.692 37.868 16.613 1.00 44.12 111 LYS A O 1
ATOM 934 N N . LYS A 1 112 ? -30.558 36.432 17.901 1.00 43.91 112 LYS A N 1
ATOM 935 C CA . LYS A 1 112 ? -31.565 36.415 18.986 1.00 43.91 112 LYS A CA 1
ATOM 936 C C . LYS A 1 112 ? -31.451 37.601 19.955 1.00 43.91 112 LYS A C 1
ATOM 938 O O . LYS A 1 112 ? -32.460 37.989 20.532 1.00 43.91 112 LYS A O 1
ATOM 943 N N . ARG A 1 113 ? -30.267 38.210 20.121 1.00 43.69 113 ARG A N 1
ATOM 944 C CA . ARG A 1 113 ? -30.083 39.365 21.029 1.00 43.69 113 ARG A CA 1
ATOM 945 C C . ARG A 1 113 ? -30.491 40.702 20.403 1.00 43.69 113 ARG A C 1
ATOM 947 O O . ARG A 1 113 ? -30.853 41.609 21.144 1.00 43.69 113 ARG A O 1
ATOM 954 N N . SER A 1 114 ? -30.486 40.821 19.075 1.00 48.09 114 SER A N 1
ATOM 955 C CA . SER A 1 114 ? -30.917 42.044 18.383 1.00 48.09 114 SER A CA 1
ATOM 956 C C . SER A 1 114 ? -32.439 42.225 18.384 1.00 48.09 114 SER A C 1
ATOM 958 O O . SER A 1 114 ? -32.913 43.320 18.659 1.00 48.09 114 SER A O 1
ATOM 960 N N . ARG A 1 115 ? -33.228 41.152 18.226 1.00 46.78 115 ARG A N 1
ATOM 961 C CA . ARG A 1 115 ? -34.704 41.248 18.254 1.00 46.78 115 ARG A CA 1
ATOM 962 C C . ARG A 1 115 ? -35.310 41.582 19.621 1.00 46.78 115 ARG A C 1
ATOM 964 O O . ARG A 1 115 ? -36.440 42.052 19.676 1.00 46.78 115 ARG A O 1
ATOM 971 N N . SER A 1 116 ? -34.582 41.365 20.719 1.00 47.47 116 SER A N 1
ATOM 972 C CA . SER A 1 116 ? -35.096 41.670 22.062 1.00 47.47 116 SER A CA 1
ATOM 973 C C . SER A 1 116 ? -34.899 43.131 22.481 1.00 47.47 116 SER A C 1
ATOM 975 O O . SER A 1 116 ? -35.541 43.566 23.433 1.00 47.47 116 SER A O 1
ATOM 977 N N . LYS A 1 117 ? -34.022 43.889 21.802 1.00 50.72 117 LYS A N 1
ATOM 978 C CA . LYS A 1 117 ? -33.771 45.309 22.111 1.00 50.72 117 LYS A CA 1
ATOM 979 C C . LYS A 1 117 ? -34.701 46.269 21.368 1.00 50.72 117 LYS A C 1
ATOM 981 O O . LYS A 1 117 ? -34.910 47.371 21.855 1.00 50.72 117 LYS A O 1
ATOM 986 N N . GLU A 1 118 ? -35.285 45.850 20.249 1.00 44.66 118 GLU A N 1
ATOM 987 C CA . GLU A 1 118 ? -36.158 46.712 19.440 1.00 44.66 118 GLU A CA 1
ATOM 988 C C . GLU A 1 118 ? -37.585 46.813 19.999 1.00 44.66 118 GLU A C 1
ATOM 990 O O . GLU A 1 118 ? -38.216 47.856 19.899 1.00 44.66 118 GLU A O 1
ATOM 995 N N . ARG A 1 119 ? -38.069 45.777 20.698 1.00 51.78 119 ARG A N 1
ATOM 996 C CA . ARG A 1 119 ? -39.407 45.795 21.317 1.00 51.78 119 ARG A CA 1
ATOM 997 C C . ARG A 1 119 ? -39.5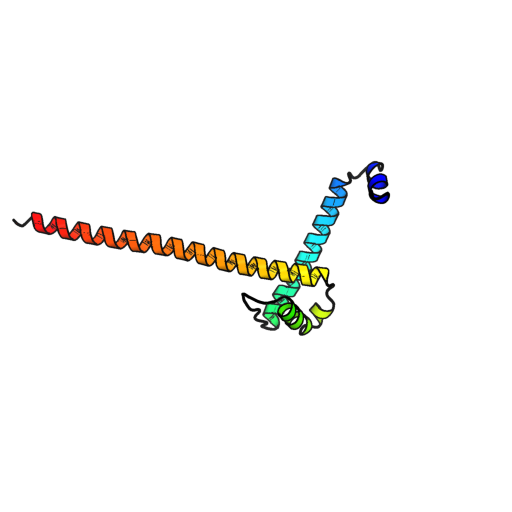20 46.677 22.563 1.00 51.78 119 ARG A C 1
ATOM 999 O O . ARG A 1 119 ? -40.616 47.092 22.890 1.00 51.78 119 ARG A O 1
ATOM 1006 N N . LYS A 1 120 ? -38.411 47.006 23.236 1.00 53.69 120 LYS A N 1
ATOM 1007 C CA . LYS A 1 120 ? -38.433 47.831 24.462 1.00 53.69 120 LYS A CA 1
ATOM 1008 C C . LYS A 1 120 ? -38.410 49.346 24.215 1.00 53.69 120 LYS A C 1
ATOM 1010 O O . LYS A 1 120 ? -38.381 50.099 25.175 1.00 53.69 120 LYS A O 1
ATOM 1015 N N . ARG A 1 121 ? -38.371 49.794 22.956 1.00 51.03 121 ARG A N 1
ATOM 1016 C CA . ARG A 1 121 ? -38.397 51.225 22.590 1.00 51.03 121 ARG A CA 1
ATOM 1017 C C . ARG A 1 121 ? -39.709 51.678 21.949 1.00 51.03 121 ARG A C 1
ATOM 1019 O O . ARG A 1 121 ? -39.845 52.860 21.685 1.00 51.03 121 ARG A O 1
ATOM 1026 N N . ALA A 1 122 ? -40.639 50.762 21.690 1.00 50.25 122 ALA A N 1
ATOM 1027 C CA . ALA A 1 122 ? -41.932 51.075 21.080 1.00 50.25 122 ALA A CA 1
ATOM 1028 C C . ALA A 1 122 ? -43.084 51.180 22.105 1.00 50.25 122 ALA A C 1
ATOM 1030 O O . ALA A 1 122 ? -44.222 51.386 21.706 1.00 50.25 122 ALA A O 1
ATOM 1031 N N . GLU A 1 123 ? -42.795 51.027 23.403 1.00 50.75 123 GLU A N 1
ATOM 1032 C CA . GLU A 1 123 ? -43.765 51.098 24.515 1.00 50.75 123 GLU A CA 1
ATOM 1033 C C . GLU A 1 123 ? -43.366 52.152 25.573 1.00 50.75 123 GLU A C 1
ATOM 1035 O O . GLU A 1 123 ? -43.725 52.040 26.742 1.00 50.75 123 GLU A O 1
ATOM 1040 N N . SER A 1 124 ? -42.582 53.169 25.201 1.00 44.88 124 SER A N 1
ATOM 1041 C CA . SER A 1 124 ? -42.293 54.331 26.060 1.00 44.88 124 SER A CA 1
ATOM 1042 C C . SER A 1 124 ? -42.555 55.625 25.319 1.00 44.88 124 SER A C 1
ATOM 1044 O O . SER A 1 124 ? -42.238 55.658 24.109 1.00 44.88 124 SER A O 1
#

Radius of gyration: 27.67 Å; chains: 1; bounding box: 70×71×58 Å

Sequence (124 aa):
DDDRYHKILTQDGSKPVDIFKDFQEREKEKFNSYKVKFKSLLKSKAIKLSIDINREEFEKALCEVEECSAYSQDIKDLLYEYYVFKVKQKKESTNKKSKQSESQTSNKKKKKRSRSKERKRAES